Protein AF-A0A929XG93-F1 (afdb_monomer)

Secondary structure (DSSP, 8-state):
--S-HHHHHHHHHH-SS-EE----SSGGG-SS-HHHHHHHTTT-SEEEESS----EEETTEEEPPEE--GGGTHHHHHHHHHHTT-S---HHHHHHHHHHTTTSS-TTSTT--SS--GGGHHHHHHHHHHHHHHHHHHTT----S---HHHHHHHHS------

Sequence (163 aa):
NTFTKEIVEAMCENTERPMIFPLSNPTKLAEASAKDLIEWSDGKAFVATGIPSDTISYKGVDYVIGQANNALIYPGIGLGMLASEASLLTDEMIGAAAHSLSGTVNPGQPGAPVLPPFKYVADVSIKVAEAVAKKAQEQGLARAKETDMAKAVRDLKWYPEYK

Nearest PDB structures (foldseek):
  5ou5-assembly1_A  TM=9.158E-01  e=1.970E-12  Zea mays
  6c7n-assembly1_A  TM=9.239E-01  e=2.581E-12  Sorghum bicolor
  6ags-assembly1_A  TM=9.041E-01  e=1.618E-11  Escherichia coli
  1o0s-assembly1_A  TM=9.307E-01  e=8.628E-11  Ascaris suum
  6urf-assembly2_D  TM=9.151E-01  e=1.939E-10  Mycobacterium tuberculosis

pLDDT: mean 94.67, std 4.58, range [78.38, 98.81]

Foldseek 3Di:
DQCDLVNLLVQCVVDVEAEDEQQDDDPVNGNDAPQSSCVSNVLRYQYEYCDDDDWHDDPNETADHHHPDCLLAVLLLVLLCVLLVFPDQDPVLSVLLVCLQPPVWDPVDRRIHPGDHCVCSVVSSLSSSLSSNVVSVVVVRGDDPDPNSSVSSVVSDDDPDDD

Mean predicted aligned error: 3.56 Å

Radius of gyration: 18.79 Å; Cα contacts (8 Å, |Δi|>4): 290; chains: 1; bounding box: 42×42×50 Å

Structure (mmCIF, N/CA/C/O backbone):
data_AF-A0A929XG93-F1
#
_entry.id   AF-A0A929XG93-F1
#
loop_
_atom_site.group_PDB
_atom_site.id
_atom_site.type_symbol
_atom_site.label_atom_id
_atom_site.label_alt_id
_atom_site.label_comp_id
_atom_site.label_asym_id
_atom_site.label_entity_id
_atom_site.label_seq_id
_atom_site.pdbx_PDB_ins_code
_atom_site.Cartn_x
_atom_site.Cartn_y
_atom_site.Cartn_z
_atom_site.occupancy
_atom_site.B_iso_or_equiv
_atom_site.auth_seq_id
_atom_site.auth_comp_id
_atom_site.auth_asym_id
_atom_site.auth_atom_id
_atom_site.pdbx_PDB_model_num
ATOM 1 N N . ASN A 1 1 ? -0.321 0.590 23.121 1.00 78.62 1 ASN A N 1
ATOM 2 C CA . ASN A 1 1 ? -1.482 1.117 23.883 1.00 78.62 1 ASN A CA 1
ATOM 3 C C . ASN A 1 1 ? -1.382 2.625 24.090 1.00 78.62 1 ASN A C 1
ATOM 5 O O . ASN A 1 1 ? -1.434 3.101 25.216 1.00 78.62 1 ASN A O 1
ATOM 9 N N . THR A 1 2 ? -1.212 3.375 23.007 1.00 95.69 2 THR A N 1
ATOM 10 C CA . THR A 1 2 ? -1.173 4.849 22.989 1.00 95.69 2 THR A CA 1
ATOM 11 C C . THR A 1 2 ? -2.390 5.428 22.272 1.00 95.69 2 THR A C 1
ATOM 13 O O . THR A 1 2 ? -2.778 6.551 22.571 1.00 95.69 2 THR A O 1
ATOM 16 N N . PHE A 1 3 ? -3.035 4.662 21.383 1.00 98.12 3 PHE A N 1
ATOM 17 C CA . PHE A 1 3 ? -4.397 4.947 20.943 1.00 98.12 3 PHE A CA 1
ATOM 18 C C . PHE A 1 3 ? -5.336 4.372 21.996 1.00 98.12 3 PHE A C 1
ATOM 20 O O . PHE A 1 3 ? -5.480 3.156 22.115 1.00 98.12 3 PHE A O 1
ATOM 27 N N . THR A 1 4 ? -5.901 5.248 22.820 1.00 98.31 4 THR A N 1
ATOM 28 C CA . THR A 1 4 ? -6.891 4.869 23.827 1.00 98.31 4 THR A CA 1
ATOM 29 C C . THR A 1 4 ? -8.295 4.955 23.242 1.00 98.31 4 THR A C 1
ATOM 31 O O . THR A 1 4 ? -8.507 5.555 22.184 1.00 98.31 4 THR A O 1
ATOM 34 N N . LYS A 1 5 ? -9.267 4.376 23.948 1.00 98.38 5 LYS A N 1
ATOM 35 C CA . LYS A 1 5 ? -10.675 4.441 23.561 1.00 98.38 5 LYS A CA 1
ATOM 36 C C . LYS A 1 5 ? -11.152 5.886 23.405 1.00 98.38 5 LYS A C 1
ATOM 38 O O . LYS A 1 5 ? -11.757 6.211 22.392 1.00 98.38 5 LYS A O 1
ATOM 43 N N . GLU A 1 6 ? -10.792 6.754 24.345 1.00 98.38 6 GLU A N 1
ATOM 44 C CA . GLU A 1 6 ? -11.182 8.167 24.351 1.00 98.38 6 GLU A CA 1
ATOM 45 C C . GLU A 1 6 ? -10.655 8.904 23.111 1.00 98.38 6 GLU A C 1
ATOM 47 O O . GLU A 1 6 ? -11.364 9.712 22.518 1.00 98.38 6 GLU A O 1
ATOM 52 N N . ILE A 1 7 ? -9.427 8.594 22.675 1.00 98.25 7 ILE A N 1
ATOM 53 C CA . ILE A 1 7 ? -8.844 9.167 21.452 1.00 98.25 7 ILE A CA 1
ATOM 54 C C . ILE A 1 7 ? -9.617 8.694 20.216 1.00 98.25 7 ILE A C 1
ATOM 56 O O . ILE A 1 7 ? -9.905 9.493 19.325 1.00 98.25 7 ILE A O 1
ATOM 60 N N . VAL A 1 8 ? -9.955 7.405 20.142 1.00 98.44 8 VAL A N 1
ATOM 61 C CA . VAL A 1 8 ? -10.676 6.834 18.993 1.00 98.44 8 VAL A CA 1
ATOM 62 C C . VAL A 1 8 ? -12.110 7.353 18.917 1.00 98.44 8 VAL A C 1
ATOM 64 O O . VAL A 1 8 ? -12.566 7.706 17.829 1.00 98.44 8 VAL A O 1
ATOM 67 N N . GLU A 1 9 ? -12.801 7.459 20.049 1.00 98.19 9 GLU A N 1
ATOM 68 C CA . GLU A 1 9 ? -14.140 8.049 20.126 1.00 98.19 9 GLU A CA 1
ATOM 69 C C . GLU A 1 9 ? -14.111 9.525 19.700 1.00 98.19 9 GLU A C 1
ATOM 71 O O . GLU A 1 9 ? -14.882 9.910 18.823 1.00 98.19 9 GLU A O 1
ATOM 76 N N . ALA A 1 10 ? -13.144 10.317 20.180 1.00 98.25 10 ALA A N 1
ATOM 77 C CA . ALA A 1 10 ? -12.973 11.712 19.759 1.00 98.25 10 ALA A CA 1
ATOM 78 C C . ALA A 1 10 ? -12.687 11.856 18.249 1.00 98.25 10 ALA A C 1
ATOM 80 O O . ALA A 1 10 ? -13.201 12.766 17.592 1.00 98.25 10 ALA A O 1
ATOM 81 N N . MET A 1 11 ? -11.905 10.946 17.656 1.00 98.12 11 MET A N 1
ATOM 82 C CA . MET A 1 11 ? -11.704 10.899 16.199 1.00 98.12 11 MET A CA 1
ATOM 83 C C . MET A 1 11 ? -13.022 10.632 15.454 1.00 98.12 11 MET A C 1
ATOM 85 O O . MET A 1 11 ? -13.264 11.228 14.405 1.00 98.12 11 MET A O 1
ATOM 89 N N . CYS A 1 12 ? -13.890 9.778 16.003 1.00 97.81 12 CYS A N 1
ATOM 90 C CA . CYS A 1 12 ? -15.202 9.464 15.429 1.00 97.81 12 CYS A CA 1
ATOM 91 C C . CYS A 1 12 ? -16.241 10.582 15.624 1.00 97.81 12 CYS A C 1
ATOM 93 O O . CYS A 1 12 ? -17.184 10.672 14.840 1.00 97.81 12 CYS A O 1
ATOM 95 N N . GLU A 1 13 ? -16.091 11.435 16.639 1.00 97.44 13 GLU A N 1
ATOM 96 C CA . GLU A 1 13 ? -16.922 12.635 16.820 1.00 97.44 13 GLU A CA 1
ATOM 97 C C . GLU A 1 13 ? -16.633 13.696 15.751 1.00 97.44 13 GLU A C 1
ATOM 99 O O . GLU A 1 13 ? -17.538 14.397 15.304 1.00 97.44 13 GLU A O 1
ATOM 104 N N . ASN A 1 14 ? -15.374 13.799 15.315 1.00 96.94 14 ASN A N 1
ATOM 105 C CA . ASN A 1 14 ? -14.922 14.820 14.367 1.00 96.94 14 ASN A CA 1
ATOM 106 C C . ASN A 1 14 ? -14.904 14.340 12.910 1.00 96.94 14 ASN A C 1
ATOM 108 O O . ASN A 1 14 ? -14.741 15.140 11.989 1.00 96.94 14 ASN A O 1
ATOM 112 N N . THR A 1 15 ? -14.999 13.035 12.665 1.00 96.81 15 THR A N 1
ATOM 113 C CA . THR A 1 15 ? -14.922 12.452 11.323 1.00 96.81 15 THR A CA 1
ATOM 114 C C . THR A 1 15 ? -15.810 11.220 11.244 1.00 96.81 15 THR A C 1
ATOM 116 O O . THR A 1 15 ? -15.660 10.293 12.029 1.00 96.81 15 THR A O 1
ATOM 119 N N . GLU A 1 16 ? -16.708 11.179 10.256 1.00 93.62 16 GLU A N 1
ATOM 120 C CA . GLU A 1 16 ? -17.684 10.090 10.103 1.00 93.62 16 GLU A CA 1
ATOM 121 C C . GLU A 1 16 ? -17.023 8.711 9.943 1.00 93.62 16 GLU A C 1
ATOM 123 O O . GLU A 1 16 ? -17.514 7.721 10.482 1.00 93.62 16 GLU A O 1
ATOM 128 N N . ARG A 1 17 ? -15.895 8.648 9.222 1.00 93.38 17 ARG A N 1
ATOM 129 C CA . ARG A 1 17 ? -15.100 7.430 8.990 1.00 93.38 17 ARG A CA 1
ATOM 130 C C . ARG A 1 17 ? -13.596 7.724 9.101 1.00 93.38 17 ARG A C 1
ATOM 132 O O . ARG A 1 17 ? -12.949 7.954 8.076 1.00 93.38 17 ARG A O 1
ATOM 139 N N . PRO A 1 18 ? -13.021 7.775 10.315 1.00 96.25 18 PRO A N 1
ATOM 140 C CA . PRO A 1 18 ? -11.621 8.152 10.499 1.00 96.25 18 PRO A CA 1
ATOM 141 C C . PRO A 1 18 ? -10.668 7.048 10.021 1.00 96.25 18 PRO A C 1
ATOM 143 O O . PRO A 1 18 ? -10.966 5.862 10.143 1.00 96.25 18 PRO A O 1
ATOM 146 N N . MET A 1 19 ? -9.495 7.428 9.509 1.00 95.75 19 MET A N 1
ATOM 147 C CA . MET A 1 19 ? -8.393 6.493 9.241 1.00 95.75 19 MET A CA 1
ATOM 148 C C . MET A 1 19 ? -7.520 6.362 10.489 1.00 95.75 19 MET A C 1
ATOM 150 O O . MET A 1 19 ? -6.980 7.359 10.965 1.00 95.75 19 MET A O 1
ATOM 154 N N . ILE A 1 20 ? -7.383 5.145 11.023 1.00 97.19 20 ILE A N 1
ATOM 155 C CA . ILE A 1 20 ? -6.642 4.888 12.266 1.00 97.19 20 ILE A CA 1
ATOM 156 C C . ILE A 1 20 ? -5.732 3.680 12.069 1.00 97.19 20 ILE A C 1
ATOM 158 O O . ILE A 1 20 ? -6.191 2.536 12.081 1.00 97.19 20 ILE A O 1
ATOM 162 N N . PHE A 1 21 ? -4.437 3.933 11.858 1.00 97.25 21 PHE A N 1
ATOM 163 C CA . PHE A 1 21 ? -3.461 2.895 11.525 1.00 97.25 21 PHE A CA 1
ATOM 164 C C . PHE A 1 21 ? -2.423 2.726 12.642 1.00 97.25 21 PHE A C 1
ATOM 166 O O . PHE A 1 21 ? -1.506 3.543 12.742 1.00 97.25 21 PHE A O 1
ATOM 173 N N . PRO A 1 22 ? -2.528 1.683 13.484 1.00 96.56 22 PRO A N 1
ATOM 174 C CA . PRO A 1 22 ? -1.474 1.347 14.429 1.00 96.56 22 PRO A CA 1
ATOM 175 C C . PRO A 1 22 ? -0.341 0.622 13.682 1.00 96.56 22 PRO A C 1
ATOM 177 O O . PRO A 1 22 ? -0.462 -0.546 13.292 1.00 96.56 22 PRO A O 1
ATOM 180 N N . LEU A 1 23 ? 0.750 1.341 13.414 1.00 96.69 23 LEU A N 1
ATOM 181 C CA . LEU A 1 23 ? 1.856 0.887 12.560 1.00 96.69 23 LEU A CA 1
ATOM 182 C C . LEU A 1 23 ? 3.089 0.432 13.347 1.00 96.69 23 LEU A C 1
ATOM 184 O O . LEU A 1 23 ? 4.003 -0.148 12.754 1.00 96.69 23 LEU A O 1
ATOM 188 N N . SER A 1 24 ? 3.135 0.672 14.659 1.00 95.44 24 SER A N 1
ATOM 189 C CA . SER A 1 24 ? 4.285 0.299 15.478 1.00 95.44 24 SER A CA 1
ATOM 190 C C . SER A 1 24 ? 4.504 -1.217 15.515 1.00 95.44 24 SER A C 1
ATOM 192 O O . SER A 1 24 ? 3.583 -2.009 15.717 1.00 95.44 24 SER A O 1
ATOM 194 N N . ASN A 1 25 ? 5.766 -1.620 15.341 1.00 89.88 25 ASN A N 1
ATOM 195 C CA . ASN A 1 25 ? 6.220 -3.011 15.343 1.00 89.88 25 ASN A CA 1
ATOM 196 C C . ASN A 1 25 ? 7.271 -3.228 16.444 1.00 89.88 25 ASN A C 1
ATOM 198 O O . ASN A 1 25 ? 8.109 -2.347 16.638 1.00 89.88 25 ASN A O 1
ATOM 202 N N . PRO A 1 26 ? 7.322 -4.398 17.117 1.00 90.56 26 PRO A N 1
ATOM 203 C CA . PRO A 1 26 ? 6.446 -5.572 16.968 1.00 90.56 26 PRO A CA 1
ATOM 204 C C . PRO A 1 26 ? 5.120 -5.413 17.739 1.00 90.56 26 PRO A C 1
ATOM 206 O O . PRO A 1 26 ? 4.895 -4.376 18.349 1.00 90.56 26 PRO A O 1
ATOM 209 N N . THR A 1 27 ? 4.270 -6.450 17.784 1.00 87.94 27 THR A N 1
ATOM 210 C CA . THR A 1 27 ? 2.903 -6.419 18.357 1.00 87.94 27 THR A CA 1
ATOM 211 C C . THR A 1 27 ? 2.760 -5.689 19.692 1.00 87.94 27 THR A C 1
ATOM 213 O O . THR A 1 27 ? 1.825 -4.920 19.872 1.00 87.94 27 THR A O 1
ATOM 216 N N . LYS A 1 28 ? 3.707 -5.871 20.620 1.00 90.25 28 LYS A N 1
ATOM 217 C CA . LYS A 1 28 ? 3.689 -5.216 21.942 1.00 90.25 28 LYS A CA 1
ATOM 218 C C . LYS A 1 28 ? 3.802 -3.683 21.900 1.00 90.25 28 LYS A C 1
ATOM 220 O O . LYS A 1 28 ? 3.550 -3.039 22.912 1.00 90.25 28 LYS A O 1
ATOM 225 N N . LEU A 1 29 ? 4.242 -3.117 20.775 1.00 93.62 29 LEU A N 1
ATOM 226 C CA . LEU A 1 29 ? 4.393 -1.677 20.565 1.00 93.62 29 LEU A CA 1
ATOM 227 C C . LEU A 1 29 ? 3.230 -1.069 19.779 1.00 93.62 29 LEU A C 1
ATOM 229 O O . LEU A 1 29 ? 3.164 0.152 19.699 1.00 93.62 29 LEU A O 1
ATOM 233 N N . ALA A 1 30 ? 2.318 -1.886 19.239 1.00 94.56 30 ALA A N 1
ATOM 234 C CA . ALA A 1 30 ? 1.165 -1.392 18.499 1.00 94.56 30 ALA A CA 1
ATOM 235 C C . ALA A 1 30 ? 0.352 -0.394 19.342 1.00 94.56 30 ALA A C 1
ATOM 237 O O . ALA A 1 30 ? 0.143 -0.565 20.552 1.00 94.56 30 ALA A O 1
ATOM 238 N N . GLU A 1 31 ? -0.099 0.677 18.701 1.00 97.81 31 GLU A N 1
ATOM 239 C CA . GLU A 1 31 ? -0.795 1.775 19.359 1.00 97.81 31 GLU A CA 1
ATOM 240 C C . GLU A 1 31 ? -2.132 1.302 19.950 1.00 97.81 31 GLU A C 1
ATOM 242 O O . GLU A 1 31 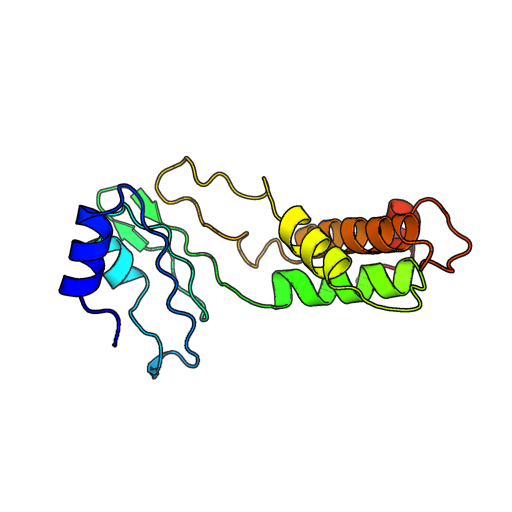? -2.429 1.668 21.088 1.00 97.81 31 GLU A O 1
ATOM 247 N N . ALA A 1 32 ? -2.850 0.427 19.238 1.00 97.12 32 ALA A N 1
ATOM 248 C CA . ALA A 1 32 ? -4.028 -0.334 19.668 1.00 97.12 32 ALA A CA 1
ATOM 249 C C . ALA A 1 32 ? -4.170 -1.617 18.825 1.00 97.12 32 ALA A C 1
ATOM 251 O O . ALA A 1 32 ? -3.543 -1.739 17.768 1.00 97.12 32 ALA A O 1
ATOM 252 N N . SER A 1 33 ? -4.994 -2.573 19.266 1.00 96.81 33 SER A N 1
ATOM 253 C CA . SER A 1 33 ? -5.345 -3.731 18.435 1.00 96.81 33 SER A CA 1
ATOM 254 C C . SER A 1 33 ? -6.398 -3.356 17.385 1.00 96.81 33 SER A C 1
ATOM 256 O O . SER A 1 33 ? -7.203 -2.454 17.602 1.00 96.81 33 SER A O 1
ATOM 258 N N . ALA A 1 34 ? -6.446 -4.062 16.249 1.00 96.69 34 ALA A N 1
ATOM 259 C CA . ALA A 1 34 ? -7.498 -3.826 15.256 1.00 96.69 34 ALA A CA 1
ATOM 260 C C . ALA A 1 34 ? -8.901 -4.066 15.837 1.00 96.69 34 ALA A C 1
ATOM 262 O O . ALA A 1 34 ? -9.824 -3.318 15.532 1.00 96.69 34 ALA A O 1
ATOM 263 N N . LYS A 1 35 ? -9.044 -5.071 16.713 1.00 97.62 35 LYS A N 1
ATOM 264 C CA . LYS A 1 35 ? -10.298 -5.371 17.408 1.00 97.62 35 LYS A CA 1
ATOM 265 C C . LYS A 1 35 ? -10.790 -4.171 18.218 1.00 97.62 35 LYS A C 1
ATOM 267 O O . LYS A 1 35 ? -11.931 -3.759 18.044 1.00 97.62 35 LYS A O 1
ATOM 272 N N . ASP A 1 36 ? -9.912 -3.589 19.032 1.00 97.88 36 ASP A N 1
ATOM 273 C CA . ASP A 1 36 ? -10.228 -2.404 19.830 1.00 97.88 36 ASP A CA 1
ATOM 274 C C . ASP A 1 36 ? -10.671 -1.237 18.944 1.00 97.88 36 ASP A C 1
ATOM 276 O O . ASP A 1 36 ? -11.689 -0.606 19.203 1.00 97.88 36 ASP A O 1
ATOM 280 N N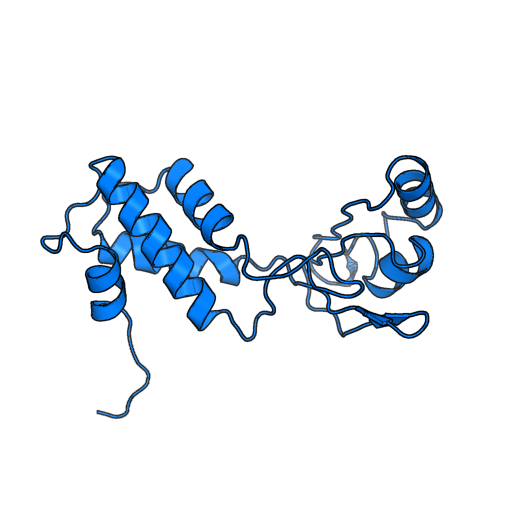 . LEU A 1 37 ? -9.949 -0.980 17.848 1.00 98.00 37 LEU A N 1
ATOM 281 C CA . LEU A 1 37 ? -10.285 0.105 16.925 1.00 98.00 37 LEU A CA 1
ATOM 282 C C . LEU A 1 37 ? -11.649 -0.093 16.255 1.00 98.00 37 LEU A C 1
ATOM 284 O O . LEU A 1 37 ? -12.395 0.874 16.108 1.00 98.00 37 LEU A O 1
ATOM 288 N N . ILE A 1 38 ? -11.997 -1.323 15.868 1.00 98.06 38 ILE A N 1
ATOM 289 C CA . ILE A 1 38 ? -13.323 -1.634 15.320 1.00 98.06 38 ILE A CA 1
ATOM 290 C C . ILE A 1 38 ? -14.408 -1.440 16.386 1.00 98.06 38 ILE A C 1
ATOM 292 O O . ILE A 1 38 ? -15.410 -0.786 16.110 1.00 98.06 38 ILE A O 1
ATOM 296 N N . GLU A 1 39 ? -14.207 -1.939 17.606 1.00 98.25 39 GLU A N 1
ATOM 297 C CA . GLU A 1 39 ? -15.199 -1.832 18.683 1.00 98.25 39 GLU A CA 1
ATOM 298 C C . GLU A 1 39 ? -15.405 -0.386 19.159 1.00 98.25 39 GLU A C 1
ATOM 300 O O . GLU A 1 39 ? -16.546 0.053 19.306 1.00 98.25 39 GLU A O 1
ATOM 305 N N . TRP A 1 40 ? -14.326 0.369 19.379 1.00 98.50 40 TRP A N 1
ATOM 306 C CA . TRP A 1 40 ? -14.376 1.749 19.880 1.00 98.50 40 TRP A CA 1
ATOM 307 C C . TRP A 1 40 ? -14.871 2.744 18.832 1.00 98.50 40 TRP A C 1
ATOM 309 O O . TRP A 1 40 ? -15.458 3.760 19.187 1.00 98.50 40 TRP A O 1
ATOM 319 N N . SER A 1 41 ? -14.667 2.455 17.544 1.00 97.88 41 SER A N 1
ATOM 320 C CA . SER A 1 41 ? -15.188 3.292 16.455 1.00 97.88 41 SER A CA 1
ATOM 321 C C . SER A 1 41 ? -16.609 2.935 16.027 1.00 97.88 41 SER A C 1
ATOM 323 O O . SER A 1 41 ? -17.113 3.513 15.065 1.00 97.88 41 SER A O 1
ATOM 325 N N . ASP A 1 42 ? -17.253 1.971 16.688 1.00 97.19 42 ASP A N 1
ATOM 326 C CA . ASP A 1 42 ? -18.529 1.400 16.251 1.00 97.19 42 ASP A CA 1
ATOM 327 C C . ASP A 1 42 ? -18.496 0.931 14.780 1.00 97.19 42 ASP A C 1
ATOM 329 O O . ASP A 1 42 ? -19.415 1.160 13.993 1.00 97.19 42 ASP A O 1
ATOM 333 N N . GLY A 1 43 ? -17.373 0.333 14.373 1.00 96.25 43 GLY A N 1
ATOM 334 C CA . GLY A 1 43 ? -17.158 -0.161 13.017 1.00 96.25 43 GLY A CA 1
ATOM 335 C C . GLY A 1 43 ? -16.991 0.918 11.940 1.00 96.25 43 GLY A C 1
ATOM 336 O O . GLY A 1 43 ? -17.001 0.580 10.753 1.00 96.25 43 GLY A O 1
ATOM 337 N N . LYS A 1 44 ? -16.850 2.197 12.313 1.00 95.38 44 LYS A N 1
ATOM 338 C CA . LYS A 1 44 ? -16.722 3.324 11.370 1.00 95.38 44 LYS A CA 1
ATOM 339 C C . LYS A 1 44 ? -15.313 3.491 10.811 1.00 95.38 44 LYS A C 1
ATOM 341 O O . LYS A 1 44 ? -15.162 3.930 9.666 1.00 95.38 44 LYS A O 1
ATOM 346 N N . ALA A 1 45 ? -14.294 3.193 11.617 1.00 96.00 45 ALA A N 1
ATOM 347 C CA . ALA A 1 45 ? -12.913 3.498 11.273 1.00 96.00 45 ALA A CA 1
ATOM 348 C C . ALA A 1 45 ? -12.398 2.642 10.108 1.00 96.00 45 ALA A C 1
ATOM 350 O O . ALA A 1 45 ? -12.639 1.438 10.017 1.00 96.00 45 ALA A O 1
ATOM 351 N N . PHE A 1 46 ? -11.610 3.271 9.241 1.00 95.31 46 PHE A N 1
ATOM 352 C CA . PHE A 1 46 ? -10.725 2.579 8.318 1.00 95.31 46 PHE A CA 1
ATOM 353 C C . PHE A 1 46 ? -9.477 2.136 9.077 1.00 95.31 46 PHE A C 1
ATOM 355 O O . PHE A 1 46 ? -8.678 2.971 9.510 1.00 95.31 46 PHE A O 1
ATOM 362 N N . VAL A 1 47 ? -9.306 0.823 9.222 1.00 95.88 47 VAL A N 1
ATOM 363 C CA . VAL A 1 47 ? -8.215 0.233 10.002 1.00 95.88 47 VAL A CA 1
ATOM 364 C C . VAL A 1 47 ? -7.268 -0.550 9.094 1.00 95.88 47 VAL A C 1
ATOM 366 O O . VAL A 1 47 ? -7.683 -1.411 8.316 1.00 95.88 47 VAL A O 1
ATOM 369 N N . ALA A 1 48 ? -5.977 -0.260 9.228 1.00 94.81 48 ALA A N 1
ATOM 370 C CA . ALA A 1 48 ? -4.877 -1.053 8.698 1.00 94.81 48 ALA A CA 1
ATOM 371 C C . ALA A 1 48 ? -3.767 -1.111 9.746 1.00 94.81 48 ALA A C 1
ATOM 373 O O . ALA A 1 48 ? -3.541 -0.139 10.462 1.00 94.81 48 ALA A O 1
ATOM 374 N N . THR A 1 49 ? -3.072 -2.235 9.851 1.00 95.00 49 THR A N 1
ATOM 375 C CA . THR A 1 49 ? -2.109 -2.484 10.932 1.00 95.00 49 THR A CA 1
ATOM 376 C C . THR A 1 49 ? -0.705 -2.720 10.387 1.00 95.00 49 THR A C 1
ATOM 378 O O . THR A 1 49 ? -0.534 -3.238 9.284 1.00 95.00 49 THR A O 1
ATOM 381 N N . GLY A 1 50 ? 0.332 -2.368 11.151 1.00 93.06 50 GLY A N 1
ATOM 382 C CA . GLY A 1 50 ? 1.722 -2.694 10.787 1.00 93.06 50 GLY A CA 1
ATOM 383 C C . GLY A 1 50 ? 2.015 -4.202 10.847 1.00 93.06 50 GLY A C 1
ATOM 384 O O . GLY A 1 50 ? 2.781 -4.742 10.047 1.00 93.06 50 GLY A O 1
ATOM 385 N N . ILE A 1 51 ? 1.337 -4.897 11.757 1.00 91.19 51 ILE A N 1
ATOM 386 C CA . ILE A 1 51 ? 1.404 -6.348 11.979 1.00 91.19 51 ILE A CA 1
ATOM 387 C C . ILE A 1 51 ? 0.191 -7.067 11.366 1.00 91.19 51 ILE A C 1
ATOM 389 O O . ILE A 1 51 ? -0.840 -6.425 11.168 1.00 91.19 51 ILE A O 1
ATOM 393 N N . PRO A 1 52 ? 0.255 -8.384 11.100 1.00 90.88 52 PRO A N 1
ATOM 394 C CA . PRO A 1 52 ? -0.926 -9.159 10.726 1.00 90.88 52 PRO A CA 1
ATOM 395 C C . PRO A 1 52 ? -2.018 -9.108 11.806 1.00 90.88 52 PRO A C 1
ATOM 397 O O . PRO A 1 52 ? -1.714 -9.103 13.000 1.00 90.88 52 PRO A O 1
ATOM 400 N N . SER A 1 53 ? -3.278 -9.109 11.376 1.00 92.69 53 SER A N 1
ATOM 401 C CA . SER A 1 53 ? -4.460 -9.216 12.232 1.00 92.69 53 SER A CA 1
ATOM 402 C C . SER A 1 53 ? -5.433 -10.214 11.621 1.00 92.69 53 SER A C 1
ATOM 404 O O . SER A 1 53 ? -5.567 -10.285 10.397 1.00 92.69 53 SER A O 1
ATOM 406 N N . ASP A 1 54 ? -6.142 -10.940 12.478 1.00 93.81 54 ASP A N 1
ATOM 407 C CA . ASP A 1 54 ? -7.273 -11.759 12.062 1.00 93.81 54 ASP A CA 1
ATOM 408 C C . ASP A 1 54 ? -8.451 -10.883 11.607 1.00 93.81 54 ASP A C 1
ATOM 410 O O . ASP A 1 54 ? -8.490 -9.669 11.846 1.00 93.81 54 ASP A O 1
ATOM 414 N N . THR A 1 55 ? -9.418 -11.518 10.939 1.00 95.88 55 THR A N 1
ATOM 415 C CA . THR A 1 55 ? -10.714 -10.899 10.626 1.00 95.88 55 THR A CA 1
ATOM 416 C C . THR A 1 55 ? -11.494 -10.663 11.917 1.00 95.88 55 THR A C 1
ATOM 418 O O . THR A 1 55 ? -11.541 -11.538 12.781 1.00 95.88 55 THR A O 1
ATOM 421 N N . ILE A 1 56 ? -12.111 -9.489 12.046 1.00 97.50 56 ILE A N 1
ATOM 422 C CA . ILE A 1 56 ? -12.870 -9.096 13.237 1.00 97.50 56 ILE A CA 1
ATOM 423 C C . ILE A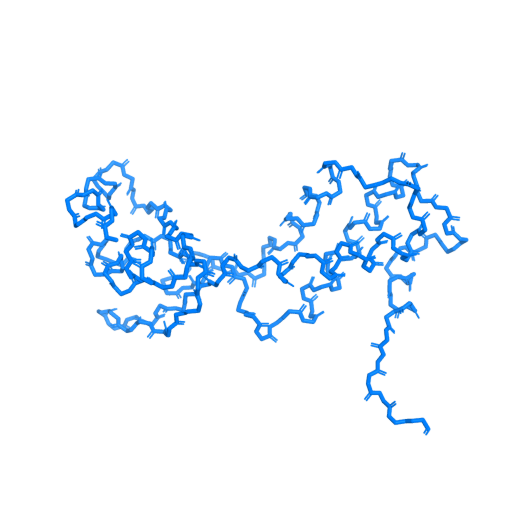 1 56 ? -14.360 -9.108 12.908 1.00 97.50 56 ILE A C 1
ATOM 425 O O . ILE A 1 56 ? -14.814 -8.295 12.112 1.00 97.50 56 ILE A O 1
ATOM 429 N N . SER A 1 57 ? -15.136 -9.991 13.530 1.00 98.19 57 SER A N 1
ATOM 430 C CA . SER A 1 57 ? -16.598 -9.969 13.410 1.00 98.19 57 SER A CA 1
ATOM 431 C C . SER A 1 57 ? -17.193 -8.986 14.419 1.00 98.19 57 SER A C 1
ATOM 433 O O . SER A 1 57 ? -17.011 -9.144 15.628 1.00 98.19 57 SER A O 1
ATOM 435 N N . TYR A 1 58 ? -17.924 -7.978 13.946 1.00 98.19 58 TYR A N 1
ATOM 436 C CA . TYR A 1 58 ? -18.558 -6.963 14.788 1.00 98.19 58 TYR A CA 1
ATOM 437 C C . TYR A 1 58 ? -19.929 -6.565 14.229 1.00 98.19 58 TYR A C 1
ATOM 439 O O . TYR A 1 58 ? -20.061 -6.248 13.051 1.00 98.19 58 TYR A O 1
ATOM 447 N N . LYS A 1 59 ? -20.975 -6.621 15.070 1.00 97.19 59 LYS A N 1
ATOM 448 C CA . LYS A 1 59 ? -22.372 -6.272 14.721 1.00 97.19 59 LYS A CA 1
ATOM 449 C C . LYS A 1 59 ? -22.884 -6.888 13.401 1.00 97.19 59 LYS A C 1
ATOM 451 O O . LYS A 1 59 ? -23.634 -6.261 12.660 1.00 97.19 59 LYS A O 1
ATOM 456 N N . GLY A 1 60 ? -22.504 -8.138 13.129 1.00 96.94 60 GLY A N 1
ATOM 457 C CA . GLY A 1 60 ? -22.933 -8.873 11.932 1.00 96.94 60 GLY A CA 1
ATOM 458 C C . GLY A 1 60 ? -22.143 -8.552 10.658 1.00 96.94 60 GLY A C 1
ATOM 459 O O . GLY A 1 60 ? -22.542 -8.994 9.585 1.00 96.94 60 GLY A O 1
ATOM 460 N N . VAL A 1 61 ? -21.039 -7.809 10.766 1.00 97.50 61 VAL A N 1
ATOM 461 C CA . VAL A 1 61 ? -20.110 -7.509 9.669 1.00 97.50 61 VAL A CA 1
ATOM 462 C C . VAL A 1 61 ? -18.742 -8.107 9.989 1.00 97.50 61 VAL A C 1
ATOM 464 O O . VAL A 1 61 ? -18.245 -7.965 11.106 1.00 97.50 61 VAL A O 1
ATOM 467 N N . ASP A 1 62 ? -18.123 -8.745 8.998 1.00 97.25 62 ASP A N 1
ATOM 468 C CA . ASP A 1 62 ? -16.751 -9.244 9.089 1.00 97.25 62 ASP A CA 1
ATOM 469 C C . ASP A 1 62 ? -15.774 -8.207 8.527 1.00 97.25 62 ASP A C 1
ATOM 471 O O . ASP A 1 62 ? -15.796 -7.880 7.340 1.00 97.25 62 ASP A O 1
ATOM 475 N N . TYR A 1 63 ? -14.905 -7.686 9.390 1.00 96.50 63 TYR A N 1
ATOM 476 C CA . TYR A 1 63 ? -13.898 -6.686 9.059 1.00 96.50 63 TYR A CA 1
ATOM 477 C C . TYR A 1 63 ? -12.572 -7.359 8.726 1.00 96.50 63 TYR A C 1
ATOM 479 O O . TYR A 1 63 ? -11.868 -7.863 9.605 1.00 96.50 63 TYR A O 1
ATOM 487 N N . VAL A 1 64 ? -12.213 -7.344 7.444 1.00 94.69 64 VAL A N 1
ATOM 488 C CA . VAL A 1 64 ? -10.907 -7.808 6.975 1.00 94.69 64 VAL A CA 1
ATOM 489 C C . VAL A 1 64 ? -9.898 -6.681 7.164 1.00 94.69 64 VAL A C 1
ATOM 491 O O . VAL A 1 64 ? -10.059 -5.592 6.617 1.00 94.69 64 VAL A O 1
ATOM 494 N N . ILE A 1 65 ? -8.836 -6.942 7.923 1.00 94.06 65 ILE A N 1
ATOM 495 C CA . ILE A 1 65 ? -7.834 -5.929 8.262 1.00 94.06 6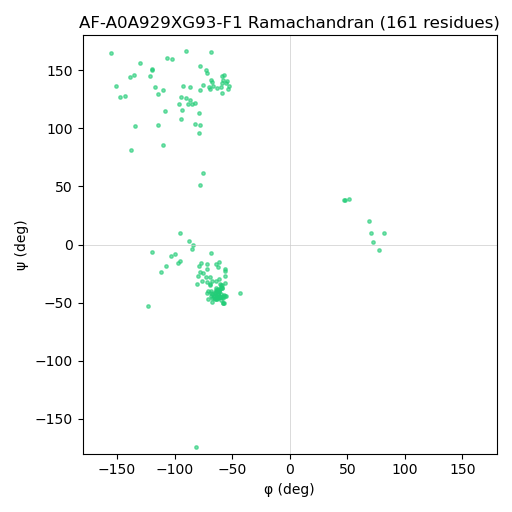5 ILE A CA 1
ATOM 496 C C . ILE A 1 65 ? -6.651 -6.025 7.300 1.00 94.06 65 ILE A C 1
ATOM 498 O O . ILE A 1 65 ? -5.997 -7.062 7.183 1.00 94.06 65 ILE A O 1
ATOM 502 N N . GLY A 1 66 ? -6.376 -4.931 6.590 1.00 91.31 66 GLY A N 1
ATOM 503 C CA . GLY A 1 66 ? -5.208 -4.833 5.719 1.00 91.31 66 GLY A CA 1
ATOM 504 C C . GLY A 1 66 ? -3.927 -4.644 6.532 1.00 91.31 66 GLY A C 1
ATOM 505 O O . GLY A 1 66 ? -3.896 -3.831 7.455 1.00 91.31 66 GLY A O 1
ATOM 506 N N . GLN A 1 67 ? -2.854 -5.345 6.164 1.00 92.12 67 GLN A N 1
ATOM 507 C CA . GLN A 1 67 ? -1.529 -5.081 6.723 1.00 92.12 67 GLN A CA 1
ATOM 508 C C . GLN A 1 67 ? -0.806 -4.038 5.863 1.00 92.12 67 GLN A C 1
ATOM 510 O O . GLN A 1 67 ? -0.627 -4.241 4.661 1.00 92.12 67 GLN A O 1
ATOM 515 N N . ALA A 1 68 ? -0.324 -2.962 6.481 1.00 92.19 68 ALA A N 1
ATOM 516 C CA . ALA A 1 68 ? 0.544 -1.962 5.862 1.00 92.19 68 ALA A CA 1
ATOM 517 C C . ALA A 1 68 ? 1.979 -2.496 5.714 1.00 92.19 68 ALA A C 1
ATOM 519 O O . ALA A 1 68 ? 2.927 -2.001 6.317 1.00 92.19 68 ALA A O 1
ATOM 520 N N . ASN A 1 69 ? 2.123 -3.569 4.937 1.00 90.75 69 ASN A N 1
ATOM 521 C CA . ASN A 1 69 ? 3.389 -4.252 4.722 1.00 90.75 69 ASN A CA 1
ATOM 522 C C . ASN A 1 69 ? 4.078 -3.726 3.458 1.00 90.75 69 ASN A C 1
ATOM 524 O O . ASN A 1 69 ? 3.509 -3.780 2.366 1.00 90.75 69 ASN A O 1
ATOM 528 N N . ASN A 1 70 ? 5.339 -3.308 3.583 1.00 91.69 70 ASN A N 1
ATOM 529 C CA . ASN A 1 70 ? 6.154 -2.825 2.462 1.00 91.69 70 ASN A CA 1
ATOM 530 C C . ASN A 1 70 ? 6.276 -3.847 1.318 1.00 91.69 70 ASN A C 1
ATOM 532 O O . ASN A 1 70 ? 6.523 -3.462 0.176 1.00 91.69 70 ASN A O 1
ATOM 536 N N . ALA A 1 71 ? 6.078 -5.139 1.601 1.00 90.69 71 ALA A N 1
ATOM 537 C CA . ALA A 1 71 ? 6.034 -6.207 0.604 1.00 90.69 71 ALA A CA 1
ATOM 538 C C . ALA A 1 71 ? 4.913 -6.064 -0.437 1.00 90.69 71 ALA A C 1
ATOM 540 O O . ALA A 1 71 ? 4.992 -6.692 -1.486 1.00 90.69 71 ALA A O 1
ATOM 541 N N . LEU A 1 72 ? 3.915 -5.209 -0.205 1.00 90.94 72 LEU A N 1
ATOM 542 C CA . LEU A 1 72 ? 2.938 -4.838 -1.234 1.00 90.94 72 LEU A CA 1
ATOM 543 C C . LEU A 1 72 ? 3.531 -3.931 -2.324 1.00 90.94 72 LEU A C 1
ATOM 545 O O . LEU A 1 72 ? 2.931 -3.795 -3.383 1.00 90.94 72 LEU A O 1
ATOM 549 N N . ILE A 1 73 ? 4.683 -3.301 -2.078 1.00 93.81 73 ILE A N 1
ATOM 550 C CA . ILE A 1 73 ? 5.246 -2.266 -2.951 1.00 93.81 73 ILE A CA 1
ATOM 551 C C . ILE A 1 73 ? 6.658 -2.624 -3.428 1.00 93.81 73 ILE A C 1
ATOM 553 O O . ILE A 1 73 ? 6.902 -2.628 -4.634 1.00 93.81 73 ILE A O 1
ATOM 557 N N . TYR A 1 74 ? 7.595 -2.949 -2.525 1.00 94.56 74 TYR A N 1
ATOM 558 C CA . TYR A 1 74 ? 9.010 -3.085 -2.905 1.00 94.56 74 TYR A CA 1
ATOM 559 C C . TYR A 1 74 ? 9.286 -4.138 -3.997 1.00 94.56 74 TYR A C 1
ATOM 561 O O . TYR A 1 74 ? 10.138 -3.856 -4.843 1.00 94.56 74 TYR A O 1
ATOM 569 N N . PRO A 1 75 ? 8.605 -5.310 -4.055 1.00 95.94 75 PRO A N 1
ATOM 570 C CA . PRO A 1 75 ? 8.880 -6.288 -5.108 1.00 95.94 75 PRO A CA 1
ATOM 571 C C . PRO A 1 75 ? 8.509 -5.747 -6.488 1.00 95.94 75 PRO A C 1
ATOM 573 O O . PRO A 1 75 ? 9.266 -5.905 -7.442 1.00 95.94 75 PRO A O 1
ATOM 576 N N . GLY A 1 76 ? 7.365 -5.062 -6.576 1.00 97.50 76 GLY A N 1
ATOM 577 C CA . GLY A 1 76 ? 6.917 -4.423 -7.804 1.00 97.50 76 GLY A CA 1
ATOM 578 C C . GLY A 1 76 ? 7.813 -3.258 -8.207 1.00 97.50 76 GLY A C 1
ATOM 579 O O . GLY A 1 76 ? 8.186 -3.170 -9.371 1.00 97.50 76 GLY A O 1
ATOM 580 N N . ILE A 1 77 ? 8.238 -2.411 -7.259 1.00 98.38 77 ILE A N 1
ATOM 581 C CA . ILE A 1 77 ? 9.203 -1.336 -7.548 1.00 98.38 77 ILE A CA 1
ATOM 582 C C . ILE A 1 77 ? 10.485 -1.921 -8.138 1.00 98.38 77 ILE A C 1
ATOM 584 O O . ILE A 1 77 ? 10.923 -1.481 -9.197 1.00 98.38 77 ILE A O 1
ATOM 588 N N . GLY A 1 78 ? 11.064 -2.933 -7.487 1.00 98.12 78 GLY A N 1
ATOM 589 C CA . GLY A 1 78 ? 12.284 -3.579 -7.966 1.00 98.12 78 GLY A CA 1
ATOM 590 C C . GLY A 1 78 ? 12.113 -4.182 -9.360 1.00 98.12 78 GLY A C 1
ATOM 591 O O . GLY A 1 78 ? 12.930 -3.927 -10.242 1.00 98.12 78 GLY A O 1
ATOM 592 N N . LEU A 1 79 ? 11.029 -4.929 -9.584 1.00 98.31 79 LEU A N 1
ATOM 593 C CA . LEU A 1 79 ? 10.735 -5.526 -10.886 1.00 98.31 79 LEU A CA 1
ATOM 594 C C . LEU A 1 79 ? 10.539 -4.465 -11.976 1.00 98.31 79 LEU A C 1
ATOM 596 O O . LEU A 1 79 ? 11.096 -4.615 -13.058 1.00 98.31 79 LEU A O 1
ATOM 600 N N . GLY A 1 80 ? 9.799 -3.390 -11.696 1.00 98.56 80 GLY A N 1
ATOM 601 C CA . GLY A 1 80 ? 9.574 -2.293 -12.639 1.00 98.56 80 GLY A CA 1
ATOM 602 C C . GLY A 1 80 ? 10.872 -1.583 -13.015 1.00 98.56 80 GLY A C 1
ATOM 603 O O . GLY A 1 80 ? 11.152 -1.408 -14.197 1.00 98.56 80 GLY A O 1
ATOM 604 N N . MET A 1 81 ? 11.705 -1.268 -12.018 1.00 98.56 81 MET A N 1
ATOM 605 C CA . MET A 1 81 ? 13.022 -0.656 -12.220 1.00 98.56 81 MET A CA 1
ATOM 606 C C . MET A 1 81 ? 13.936 -1.515 -13.098 1.00 98.56 81 MET A C 1
ATOM 608 O O . MET A 1 81 ? 14.588 -0.992 -14.003 1.00 98.56 81 MET A O 1
ATOM 612 N N . LEU A 1 82 ? 13.982 -2.826 -12.838 1.00 98.56 82 LEU A N 1
ATOM 613 C CA . LEU A 1 82 ? 14.788 -3.765 -13.618 1.00 98.56 82 LEU A CA 1
ATOM 614 C C . LEU A 1 82 ? 14.239 -3.928 -15.040 1.00 98.56 82 LEU A C 1
ATOM 616 O O . LEU A 1 82 ? 15.013 -3.878 -15.990 1.00 98.56 82 LEU A O 1
ATOM 620 N N . ALA A 1 83 ? 12.920 -4.070 -15.196 1.00 98.50 83 ALA A N 1
ATOM 621 C CA . ALA A 1 83 ? 12.267 -4.263 -16.491 1.00 98.50 83 ALA A CA 1
ATOM 622 C C . ALA A 1 83 ? 12.449 -3.066 -17.431 1.00 98.50 83 ALA A C 1
ATOM 624 O O . ALA A 1 83 ? 12.672 -3.252 -18.624 1.00 98.50 83 ALA A O 1
ATOM 625 N N . SER A 1 84 ? 12.394 -1.839 -16.906 1.00 98.56 84 SER A N 1
ATOM 626 C CA . SER A 1 84 ? 12.648 -0.625 -17.690 1.00 98.56 84 SER A CA 1
ATOM 627 C C . SER A 1 84 ? 14.133 -0.258 -17.792 1.00 98.56 84 SER A C 1
ATOM 629 O O . SER A 1 84 ? 14.471 0.740 -18.432 1.00 98.56 84 SER A O 1
ATOM 631 N N . GLU A 1 85 ? 15.022 -1.000 -17.124 1.00 98.44 85 GLU A N 1
ATOM 632 C CA . GLU A 1 85 ? 16.438 -0.655 -16.918 1.00 98.44 85 GLU A CA 1
ATOM 633 C C . GLU A 1 85 ? 16.632 0.797 -16.436 1.00 98.44 85 GLU A C 1
ATOM 635 O O . GLU A 1 85 ? 17.553 1.513 -16.861 1.00 98.44 85 GLU A O 1
ATOM 640 N N . ALA A 1 86 ? 15.728 1.254 -15.563 1.00 98.56 86 ALA A N 1
ATOM 641 C CA . ALA A 1 86 ? 15.679 2.643 -15.127 1.00 98.56 86 ALA A CA 1
ATOM 642 C C . ALA A 1 86 ? 16.997 3.051 -14.455 1.00 98.56 86 ALA A C 1
ATOM 644 O O . ALA A 1 86 ? 17.572 2.305 -13.660 1.00 98.56 86 ALA A O 1
ATOM 645 N N . SER A 1 87 ? 17.504 4.234 -14.794 1.00 98.38 87 SER A N 1
ATOM 646 C CA . SER A 1 87 ? 18.774 4.741 -14.256 1.00 98.38 87 SER A CA 1
ATOM 647 C C . SER A 1 87 ? 18.659 5.303 -12.837 1.00 98.38 87 SER A C 1
ATOM 649 O O . SER A 1 87 ? 19.660 5.347 -12.122 1.00 98.38 87 SER A O 1
ATOM 651 N N . LEU A 1 88 ? 17.459 5.726 -12.433 1.00 98.38 88 LEU A N 1
ATOM 652 C CA . LEU A 1 88 ? 17.177 6.369 -11.154 1.00 98.38 88 LEU A CA 1
ATOM 653 C C . LEU A 1 88 ? 15.740 6.060 -10.722 1.00 98.38 88 LEU A C 1
ATOM 655 O O . LEU A 1 88 ? 14.827 6.138 -11.541 1.00 98.38 88 LEU A O 1
ATOM 659 N N . LEU A 1 89 ? 15.550 5.739 -9.440 1.00 98.56 89 LEU A N 1
ATOM 660 C CA . LEU A 1 89 ? 14.228 5.679 -8.817 1.00 98.56 89 LEU A CA 1
ATOM 661 C C . LEU A 1 89 ? 13.861 7.078 -8.310 1.00 98.56 89 LEU A C 1
ATOM 663 O O . LEU A 1 89 ? 14.614 7.653 -7.525 1.00 98.56 89 LEU A O 1
ATOM 667 N N . THR A 1 90 ? 12.721 7.610 -8.746 1.00 98.62 90 THR A N 1
ATOM 668 C CA . THR A 1 90 ? 12.227 8.940 -8.353 1.00 98.62 90 THR A CA 1
ATOM 669 C C . THR A 1 90 ? 11.048 8.842 -7.388 1.00 98.62 90 THR A C 1
ATOM 671 O O . THR A 1 90 ? 10.362 7.816 -7.324 1.00 98.62 90 THR A O 1
ATOM 674 N N . ASP A 1 91 ? 10.768 9.925 -6.665 1.00 98.31 91 ASP A N 1
ATOM 675 C CA . ASP A 1 91 ? 9.607 10.000 -5.774 1.00 98.31 91 ASP A CA 1
ATOM 676 C C . ASP A 1 91 ? 8.292 9.820 -6.548 1.00 98.31 91 ASP A C 1
ATOM 678 O O . ASP A 1 91 ? 7.365 9.173 -6.057 1.00 98.31 91 ASP A O 1
ATOM 682 N N . GLU A 1 92 ? 8.206 10.290 -7.797 1.00 98.50 92 GLU A N 1
ATOM 683 C CA . GLU A 1 92 ? 7.022 10.083 -8.633 1.00 98.50 92 GLU A CA 1
ATOM 684 C C . GLU A 1 92 ? 6.844 8.623 -9.060 1.00 98.50 92 GLU A C 1
ATOM 686 O O . GLU A 1 92 ? 5.706 8.193 -9.260 1.00 98.50 92 GLU A O 1
ATOM 691 N N . MET A 1 93 ? 7.920 7.835 -9.180 1.00 98.62 93 MET A N 1
ATOM 692 C CA . MET A 1 93 ? 7.811 6.383 -9.384 1.00 98.62 93 MET A CA 1
ATOM 693 C C . MET A 1 93 ? 7.264 5.685 -8.138 1.00 98.62 93 MET A C 1
ATOM 695 O O . MET A 1 93 ? 6.414 4.803 -8.259 1.00 98.62 93 MET A O 1
ATOM 699 N N . ILE A 1 94 ? 7.690 6.100 -6.941 1.00 97.94 94 ILE A N 1
ATOM 700 C CA . ILE A 1 94 ? 7.143 5.587 -5.673 1.00 97.94 94 ILE A CA 1
ATOM 701 C C . ILE A 1 94 ? 5.667 5.992 -5.532 1.00 97.94 94 ILE A C 1
ATOM 703 O O . ILE A 1 94 ? 4.825 5.173 -5.160 1.00 97.94 94 ILE A O 1
ATOM 707 N N . GLY A 1 95 ? 5.322 7.225 -5.907 1.00 97.56 95 GLY A N 1
ATOM 708 C CA . GLY A 1 95 ? 3.939 7.689 -5.986 1.00 97.56 95 GLY A CA 1
ATOM 709 C C . GLY A 1 95 ? 3.110 6.867 -6.975 1.00 97.56 95 GLY A C 1
ATOM 710 O O . GLY A 1 95 ? 2.013 6.423 -6.640 1.00 97.56 95 GLY A O 1
ATOM 711 N N . ALA A 1 96 ? 3.641 6.585 -8.169 1.00 97.81 96 ALA A N 1
ATOM 712 C CA . ALA A 1 96 ? 2.983 5.736 -9.163 1.00 97.81 96 ALA A CA 1
ATOM 713 C C . ALA A 1 96 ? 2.761 4.305 -8.644 1.00 97.81 96 ALA A C 1
ATOM 715 O O . ALA A 1 96 ? 1.680 3.746 -8.841 1.00 97.81 96 ALA A O 1
ATOM 716 N N . ALA A 1 97 ? 3.735 3.741 -7.923 1.00 97.00 97 ALA A N 1
ATOM 717 C CA . ALA A 1 97 ? 3.594 2.460 -7.239 1.00 97.00 97 ALA A CA 1
ATOM 718 C C . ALA A 1 97 ? 2.425 2.477 -6.240 1.00 97.00 97 ALA A C 1
ATOM 720 O O . ALA A 1 97 ? 1.550 1.615 -6.313 1.00 97.00 97 ALA A O 1
ATOM 721 N N . ALA A 1 98 ? 2.353 3.478 -5.357 1.00 93.94 98 ALA A N 1
ATOM 722 C CA . ALA A 1 98 ? 1.260 3.610 -4.393 1.00 93.94 98 ALA A CA 1
ATOM 723 C C . ALA A 1 98 ? -0.105 3.787 -5.083 1.00 93.94 98 ALA A C 1
ATOM 725 O O . ALA A 1 98 ? -1.070 3.100 -4.742 1.00 93.94 98 ALA A O 1
ATOM 726 N N . HIS A 1 99 ? -0.184 4.646 -6.104 1.00 94.12 99 HIS A N 1
ATOM 727 C CA . HIS A 1 99 ? -1.418 4.869 -6.857 1.00 94.12 99 HIS A CA 1
ATOM 728 C C . HIS A 1 99 ? -1.891 3.624 -7.608 1.00 94.12 99 HIS A C 1
ATOM 730 O O . HIS A 1 99 ? -3.102 3.431 -7.720 1.00 94.12 99 HIS A O 1
ATOM 736 N N . SER A 1 100 ? -0.987 2.749 -8.058 1.00 93.31 100 SER A N 1
ATOM 737 C CA . SER A 1 100 ? -1.351 1.500 -8.746 1.00 93.31 100 SER A CA 1
ATOM 738 C C . SER A 1 100 ? -2.175 0.529 -7.886 1.00 93.31 100 SER A C 1
ATOM 740 O O . SER A 1 100 ? -2.873 -0.331 -8.425 1.00 93.31 100 SER A O 1
ATOM 742 N N . LEU A 1 101 ? -2.145 0.685 -6.555 1.00 88.94 101 LEU A N 1
ATOM 743 C CA . LEU A 1 101 ? -2.969 -0.098 -5.632 1.00 88.94 101 LEU A CA 1
ATOM 744 C C . LEU A 1 101 ? -4.431 0.368 -5.590 1.00 88.94 101 LEU A C 1
ATOM 746 O O . LEU A 1 101 ? -5.300 -0.373 -5.119 1.00 88.94 101 LEU A O 1
ATOM 750 N N . SER A 1 102 ? -4.723 1.570 -6.091 1.00 84.81 102 SER A N 1
ATOM 751 C CA . SER A 1 102 ? -6.073 2.139 -6.119 1.00 84.81 102 SER A CA 1
ATOM 752 C C . SER A 1 102 ? -7.040 1.230 -6.878 1.00 84.81 102 SER A C 1
ATOM 754 O O . SER A 1 102 ? -6.688 0.618 -7.883 1.00 84.81 102 SER A O 1
ATOM 756 N N . GLY A 1 103 ? -8.276 1.119 -6.387 1.00 82.00 103 GLY A N 1
ATOM 757 C CA . GLY A 1 103 ? -9.301 0.268 -7.004 1.00 82.00 103 GLY A CA 1
ATOM 758 C C . GLY A 1 103 ? -9.090 -1.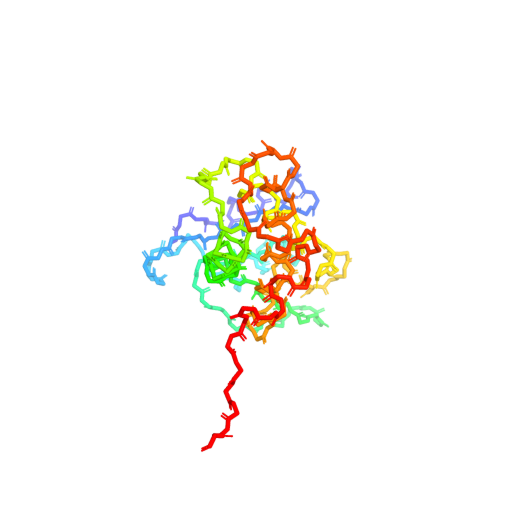241 -6.821 1.00 82.00 103 GLY A C 1
ATOM 759 O O . GLY A 1 103 ? -9.891 -2.026 -7.317 1.00 82.00 103 GLY A O 1
ATOM 760 N N . THR A 1 104 ? -8.051 -1.671 -6.095 1.00 81.88 104 THR A N 1
ATOM 761 C CA . THR A 1 104 ? -7.840 -3.096 -5.762 1.00 81.88 104 THR A CA 1
ATOM 762 C C . THR A 1 104 ? -8.735 -3.558 -4.605 1.00 81.88 104 THR A C 1
ATOM 764 O O . THR A 1 104 ? -8.965 -4.752 -4.428 1.00 81.88 104 THR A O 1
ATOM 767 N N . VAL A 1 105 ? -9.265 -2.612 -3.830 1.00 85.50 105 VAL A N 1
ATOM 768 C CA . VAL A 1 105 ? -10.234 -2.835 -2.751 1.00 85.50 105 VAL A CA 1
ATOM 769 C C . VAL A 1 105 ? -11.415 -1.879 -2.912 1.00 85.50 105 VAL A C 1
ATOM 771 O O . VAL A 1 105 ? -11.279 -0.821 -3.527 1.00 85.50 105 VAL A O 1
ATOM 774 N N . ASN A 1 106 ? -12.573 -2.246 -2.353 1.00 85.56 106 ASN A N 1
ATOM 775 C CA . ASN A 1 106 ? -13.769 -1.403 -2.335 1.00 85.56 106 ASN A CA 1
ATOM 776 C C . ASN A 1 106 ? -14.057 -0.899 -0.906 1.00 85.56 106 ASN A C 1
ATOM 778 O O . ASN A 1 106 ? -14.861 -1.510 -0.202 1.00 85.56 106 ASN A O 1
ATOM 782 N N . PRO A 1 107 ? -13.446 0.218 -0.468 1.00 78.38 107 PRO A N 1
ATOM 783 C CA . PRO A 1 107 ? -13.595 0.738 0.897 1.00 78.38 107 PRO A CA 1
ATOM 784 C C . PRO A 1 107 ? -15.008 1.277 1.206 1.00 78.38 107 PRO A C 1
ATOM 786 O O . PRO A 1 107 ? -15.312 1.637 2.349 1.00 78.38 107 PRO A O 1
ATOM 789 N N . GLY A 1 108 ? -15.886 1.353 0.199 1.00 83.62 108 GLY A N 1
ATOM 790 C CA . GLY A 1 108 ? -17.286 1.738 0.366 1.00 83.62 108 GLY A CA 1
ATOM 791 C C . GLY A 1 108 ? -18.139 0.668 1.050 1.00 83.62 108 GLY A C 1
ATOM 792 O O . GLY A 1 108 ? -19.180 1.001 1.608 1.00 83.62 108 GLY A O 1
ATOM 793 N N . GLN A 1 109 ? -17.709 -0.597 1.044 1.00 86.38 109 GLN A N 1
ATOM 794 C CA . GLN A 1 109 ? -18.426 -1.672 1.730 1.00 86.38 109 GLN A CA 1
ATOM 795 C C . GLN A 1 109 ? -17.999 -1.775 3.203 1.00 86.38 109 GLN A C 1
ATOM 797 O O . GLN A 1 109 ? -16.798 -1.739 3.491 1.00 86.38 109 GLN A O 1
ATOM 802 N N . PRO A 1 110 ? -18.949 -1.933 4.144 1.00 87.62 110 PRO A N 1
ATOM 803 C CA . PRO A 1 110 ? -18.625 -2.280 5.523 1.00 87.62 110 PRO A CA 1
ATOM 804 C C . PRO A 1 110 ? -17.732 -3.523 5.580 1.00 87.62 110 PRO A C 1
ATOM 806 O O . PRO A 1 110 ? -17.960 -4.489 4.854 1.00 87.62 110 PRO A O 1
ATOM 809 N N . GLY A 1 111 ? -16.699 -3.481 6.420 1.00 90.81 111 GLY A N 1
ATOM 810 C CA . GLY A 1 111 ? -15.764 -4.592 6.600 1.00 90.81 111 GLY A CA 1
ATOM 811 C C . GLY A 1 111 ? -14.709 -4.773 5.500 1.00 90.81 111 GLY A C 1
ATOM 812 O O . GLY A 1 111 ? -13.807 -5.599 5.656 1.00 90.81 111 GLY A O 1
ATOM 813 N N . ALA A 1 112 ? -14.763 -3.995 4.413 1.00 91.06 112 ALA A N 1
ATOM 814 C CA . ALA A 1 112 ? -13.752 -4.066 3.365 1.00 91.06 112 ALA A CA 1
ATOM 815 C C . ALA A 1 112 ? -12.379 -3.563 3.856 1.00 91.06 112 ALA A C 1
ATOM 817 O O . ALA A 1 112 ? -12.305 -2.545 4.553 1.00 91.06 112 ALA A O 1
ATOM 818 N N . PRO A 1 113 ? -11.277 -4.227 3.461 1.00 91.25 113 PRO A N 1
ATOM 819 C CA . PRO A 1 113 ? -9.942 -3.832 3.880 1.00 91.25 113 PRO A CA 1
ATOM 820 C C . PRO A 1 113 ? -9.498 -2.545 3.178 1.00 91.25 113 PRO A C 1
ATOM 822 O O . PRO A 1 113 ? -9.850 -2.292 2.025 1.00 91.25 113 PRO A O 1
ATOM 825 N N . VAL A 1 114 ? -8.658 -1.758 3.856 1.00 90.38 114 VAL A N 1
ATOM 826 C CA . VAL A 1 114 ? -8.080 -0.525 3.289 1.00 90.38 114 VAL A CA 1
ATOM 827 C C . VAL A 1 114 ? -6.954 -0.818 2.295 1.00 90.38 114 VAL A C 1
ATOM 829 O O . VAL A 1 114 ? -6.751 -0.077 1.337 1.00 90.38 114 VAL A O 1
ATOM 832 N N . LEU A 1 115 ? -6.227 -1.915 2.515 1.00 90.25 115 LEU A N 1
ATOM 833 C CA . LEU A 1 115 ? -5.142 -2.383 1.657 1.00 90.25 115 LEU A CA 1
ATOM 834 C C . LEU A 1 115 ? -5.462 -3.778 1.118 1.00 90.25 115 LEU A C 1
ATOM 836 O O . LEU A 1 115 ? -6.136 -4.552 1.804 1.00 90.25 115 LEU A O 1
ATOM 840 N N . PRO A 1 116 ? -4.965 -4.141 -0.078 1.00 88.19 116 PRO A N 1
ATOM 841 C CA . PRO A 1 116 ? -5.131 -5.487 -0.602 1.00 88.19 116 PRO A CA 1
ATOM 842 C C . PRO A 1 116 ? -4.628 -6.535 0.401 1.00 88.19 116 PRO A C 1
ATOM 844 O O . PRO A 1 116 ? -3.519 -6.397 0.926 1.00 88.19 116 PRO A O 1
ATOM 847 N N . PRO A 1 117 ? -5.398 -7.606 0.656 1.00 83.44 117 PRO A N 1
ATOM 848 C CA . PRO A 1 117 ? -4.909 -8.730 1.439 1.00 83.44 117 PRO A CA 1
ATOM 849 C C . PRO A 1 117 ? -3.607 -9.297 0.858 1.00 83.44 117 PRO A C 1
ATOM 851 O O . PRO A 1 117 ? -3.483 -9.453 -0.357 1.00 83.44 117 PRO A O 1
ATOM 854 N N . PHE A 1 118 ? -2.669 -9.685 1.727 1.00 83.75 118 PHE A N 1
ATOM 855 C CA . PHE A 1 118 ? -1.335 -10.152 1.325 1.00 83.75 118 PHE A CA 1
ATOM 856 C C . PHE A 1 118 ? -1.358 -11.336 0.342 1.00 83.75 118 PHE A C 1
ATOM 858 O O . PHE A 1 118 ? -0.469 -11.470 -0.491 1.00 83.75 118 PHE A O 1
ATOM 865 N N . LYS A 1 119 ? -2.409 -12.166 0.364 1.00 83.19 119 LYS A N 1
ATOM 866 C CA . LYS A 1 119 ? -2.596 -13.266 -0.600 1.00 83.19 119 LYS A CA 1
ATOM 867 C C . LYS A 1 119 ? -2.593 -12.822 -2.074 1.00 83.19 119 LYS A C 1
ATOM 869 O O . LYS A 1 119 ? -2.334 -13.647 -2.939 1.00 83.19 119 LYS A O 1
ATOM 874 N N . TYR A 1 120 ? -2.847 -11.543 -2.358 1.00 86.00 120 TYR A N 1
ATOM 875 C CA . TYR A 1 120 ? -2.821 -10.966 -3.707 1.00 86.00 120 TYR A CA 1
ATOM 876 C C . TYR A 1 120 ? -1.484 -10.297 -4.066 1.00 86.00 120 TYR A C 1
ATOM 878 O O . TYR A 1 120 ? -1.393 -9.614 -5.084 1.00 86.00 120 TYR A O 1
ATOM 886 N N . VAL A 1 121 ? -0.432 -10.469 -3.254 1.00 88.94 121 VAL A N 1
ATOM 887 C CA . VAL A 1 121 ? 0.862 -9.787 -3.436 1.00 88.94 121 VAL A CA 1
ATOM 888 C C . VAL A 1 121 ? 1.486 -10.030 -4.812 1.00 88.94 121 VAL A C 1
ATOM 890 O O . VAL A 1 121 ? 2.111 -9.126 -5.359 1.00 88.94 121 VAL A O 1
ATOM 893 N N . ALA A 1 122 ? 1.291 -11.209 -5.410 1.00 89.56 122 ALA A N 1
ATOM 894 C CA . ALA A 1 122 ? 1.828 -11.525 -6.733 1.00 89.56 122 ALA A CA 1
ATOM 895 C C . ALA A 1 122 ? 1.193 -10.669 -7.844 1.00 89.56 122 ALA A C 1
ATOM 897 O O . ALA A 1 122 ? 1.913 -10.135 -8.687 1.00 89.56 122 ALA A O 1
ATOM 898 N N . ASP A 1 123 ? -0.131 -10.501 -7.816 1.00 89.94 123 ASP A N 1
ATOM 899 C CA . ASP A 1 123 ? -0.866 -9.682 -8.789 1.00 89.94 123 ASP A CA 1
ATOM 900 C C . ASP A 1 123 ? -0.601 -8.194 -8.558 1.00 89.94 123 ASP A C 1
ATOM 902 O O . ASP A 1 123 ? -0.361 -7.430 -9.496 1.00 89.94 123 ASP A O 1
ATOM 906 N N . VAL A 1 124 ? -0.579 -7.792 -7.285 1.00 92.69 124 VAL A N 1
ATOM 907 C CA . VAL A 1 124 ? -0.228 -6.435 -6.860 1.00 92.69 124 VAL A CA 1
ATOM 908 C C . VAL A 1 124 ? 1.176 -6.057 -7.338 1.00 92.69 124 VAL A C 1
ATOM 910 O O . VAL A 1 124 ? 1.357 -4.978 -7.897 1.00 92.69 124 VAL A O 1
ATOM 913 N N . SER A 1 125 ? 2.155 -6.956 -7.200 1.00 94.75 125 SER A N 1
ATOM 914 C CA . SER A 1 125 ? 3.539 -6.700 -7.618 1.00 94.75 125 SER A CA 1
ATOM 915 C C . SER A 1 125 ? 3.648 -6.402 -9.112 1.00 94.75 125 SER A C 1
ATOM 917 O O . SER A 1 125 ? 4.460 -5.567 -9.498 1.00 94.75 125 SER A O 1
ATOM 919 N N . ILE A 1 126 ? 2.823 -7.038 -9.951 1.00 95.25 126 ILE A N 1
ATOM 920 C CA . ILE A 1 126 ? 2.820 -6.776 -11.396 1.00 95.25 126 ILE A CA 1
ATOM 921 C C . ILE A 1 126 ? 2.243 -5.402 -11.701 1.00 95.25 126 ILE A C 1
ATOM 923 O O . ILE A 1 126 ? 2.887 -4.633 -12.406 1.00 95.25 126 ILE A O 1
ATOM 927 N N . LYS A 1 127 ? 1.101 -5.043 -11.105 1.00 95.50 127 LYS A N 1
ATOM 928 C CA . LYS A 1 127 ? 0.519 -3.701 -11.277 1.00 95.50 127 LYS A CA 1
ATOM 929 C C . LYS A 1 127 ? 1.489 -2.596 -10.858 1.00 95.50 127 LYS A C 1
ATOM 931 O O . LYS A 1 127 ? 1.640 -1.603 -11.567 1.00 95.50 127 LYS A O 1
ATOM 936 N N . VAL A 1 128 ? 2.167 -2.792 -9.728 1.00 97.69 128 VAL A N 1
ATOM 937 C CA . VAL A 1 128 ? 3.185 -1.861 -9.232 1.00 97.69 128 VAL A CA 1
ATOM 938 C C . VAL A 1 128 ? 4.364 -1.779 -10.204 1.00 97.69 128 VAL A C 1
ATOM 940 O O . VAL A 1 128 ? 4.790 -0.678 -10.547 1.00 97.69 128 VAL A O 1
ATOM 943 N N . ALA A 1 129 ? 4.874 -2.917 -10.681 1.00 98.31 129 ALA A N 1
ATOM 944 C CA . ALA A 1 129 ? 5.996 -2.958 -11.616 1.00 98.31 129 ALA A CA 1
ATOM 945 C C . ALA A 1 129 ? 5.684 -2.257 -12.940 1.00 98.31 129 ALA A C 1
ATOM 947 O O . ALA A 1 129 ? 6.489 -1.454 -13.409 1.00 98.31 129 ALA A O 1
ATOM 948 N N . GLU A 1 130 ? 4.507 -2.505 -13.513 1.00 98.12 130 GLU A N 1
ATOM 949 C CA . GLU A 1 130 ? 4.056 -1.848 -14.741 1.00 98.12 130 GLU A CA 1
ATOM 950 C C . GLU A 1 130 ? 3.928 -0.331 -14.548 1.00 98.12 130 GLU A C 1
ATOM 952 O O . GLU A 1 130 ? 4.383 0.438 -15.396 1.00 98.12 130 GLU A O 1
ATOM 957 N N . ALA A 1 131 ? 3.373 0.117 -13.416 1.00 98.25 131 ALA A N 1
ATOM 958 C CA . ALA A 1 131 ? 3.249 1.539 -13.101 1.00 98.25 131 ALA A CA 1
ATOM 959 C C . ALA A 1 131 ? 4.615 2.230 -12.948 1.00 98.25 131 ALA A C 1
ATOM 961 O O . ALA A 1 131 ? 4.809 3.333 -13.463 1.00 98.25 131 ALA A O 1
ATOM 962 N N . VAL A 1 132 ? 5.569 1.576 -12.280 1.00 98.75 132 VAL A N 1
ATOM 963 C CA . VAL A 1 132 ? 6.934 2.089 -12.079 1.00 98.75 132 VAL A CA 1
ATOM 964 C C . VAL A 1 132 ? 7.698 2.143 -13.397 1.00 98.75 132 VAL A C 1
ATOM 966 O O . VAL A 1 132 ? 8.235 3.194 -13.739 1.00 98.75 132 VAL A O 1
ATOM 969 N N . ALA A 1 133 ? 7.689 1.058 -14.173 1.00 98.75 133 ALA A N 1
ATOM 970 C CA . ALA A 1 133 ? 8.351 0.994 -15.475 1.00 98.75 133 ALA A CA 1
ATOM 971 C C . ALA A 1 133 ? 7.789 2.049 -16.443 1.00 98.75 133 ALA A C 1
ATOM 973 O O . ALA A 1 133 ? 8.541 2.770 -17.102 1.00 98.75 133 ALA A O 1
ATOM 974 N N . LYS A 1 134 ? 6.460 2.216 -16.470 1.00 98.56 134 LYS A N 1
ATOM 975 C CA . LYS A 1 134 ? 5.798 3.261 -17.258 1.00 98.56 134 LYS A CA 1
ATOM 976 C C . LYS A 1 134 ? 6.205 4.662 -16.808 1.00 98.56 134 LYS A C 1
ATOM 978 O O . LYS A 1 134 ? 6.533 5.494 -17.649 1.00 98.56 134 LYS A O 1
ATOM 983 N N . LYS A 1 135 ? 6.236 4.932 -15.499 1.00 98.81 135 LYS A N 1
ATOM 984 C CA . LYS A 1 135 ? 6.661 6.242 -14.985 1.00 98.81 135 LYS A CA 1
ATOM 985 C C . LYS A 1 135 ? 8.132 6.529 -15.312 1.00 98.81 135 LYS A C 1
ATOM 987 O O . LYS A 1 135 ? 8.451 7.654 -15.687 1.00 98.81 135 LYS A O 1
ATOM 992 N N . ALA A 1 136 ? 9.004 5.522 -15.260 1.00 98.75 136 ALA A N 1
ATOM 993 C CA . ALA A 1 136 ? 10.394 5.647 -15.697 1.00 98.75 136 ALA A CA 1
ATOM 994 C C . ALA A 1 136 ? 10.523 5.993 -17.182 1.00 98.75 136 ALA A C 1
ATOM 996 O O . ALA A 1 136 ? 11.340 6.841 -17.545 1.00 98.75 136 ALA A O 1
ATOM 997 N N . GLN A 1 137 ? 9.702 5.382 -18.037 1.00 98.62 137 GLN A N 1
ATOM 998 C CA . GLN A 1 137 ? 9.642 5.718 -19.458 1.00 98.62 137 GLN A CA 1
ATOM 999 C C . GLN A 1 137 ? 9.155 7.156 -19.682 1.00 98.62 137 GLN A C 1
ATOM 1001 O O . GLN A 1 137 ? 9.793 7.901 -20.420 1.00 98.62 137 GLN A O 1
ATOM 1006 N N . GLU A 1 138 ? 8.076 7.571 -19.013 1.00 98.50 138 GLU A N 1
ATOM 1007 C CA . GLU A 1 138 ? 7.532 8.937 -19.092 1.00 98.50 138 GLU A CA 1
ATOM 1008 C C . GLU A 1 138 ? 8.556 10.005 -18.671 1.00 98.50 138 GLU A C 1
ATOM 1010 O O . GLU A 1 138 ? 8.589 11.090 -19.245 1.00 98.50 138 GLU A O 1
ATOM 1015 N N . GLN A 1 139 ? 9.410 9.695 -17.691 1.00 98.56 139 GLN A N 1
ATOM 1016 C CA . GLN A 1 139 ? 10.467 10.590 -17.208 1.00 98.56 139 GLN A CA 1
ATOM 1017 C C . GLN A 1 139 ? 11.757 10.536 -18.048 1.00 98.56 139 GLN A C 1
ATOM 1019 O O . GLN A 1 139 ? 12.713 11.243 -17.735 1.00 98.56 139 GLN A O 1
ATOM 1024 N N . GLY A 1 140 ? 11.821 9.706 -19.097 1.00 98.31 140 GLY A N 1
ATOM 1025 C CA . GLY A 1 140 ? 13.031 9.529 -19.912 1.00 98.31 140 GLY A CA 1
ATOM 1026 C C . GLY A 1 140 ? 14.180 8.824 -19.179 1.00 98.31 140 GLY A C 1
ATOM 1027 O O . GLY A 1 140 ? 15.337 8.957 -19.571 1.00 98.31 140 GLY A O 1
ATOM 1028 N N . LEU A 1 141 ? 13.874 8.092 -18.104 1.00 98.62 141 LEU A N 1
ATOM 1029 C CA . LEU A 1 141 ? 14.846 7.375 -17.272 1.00 98.62 141 LEU A CA 1
ATOM 1030 C C . LEU A 1 141 ? 14.963 5.890 -17.638 1.00 98.62 141 LEU A C 1
ATOM 1032 O O . LEU A 1 141 ? 15.932 5.241 -17.237 1.00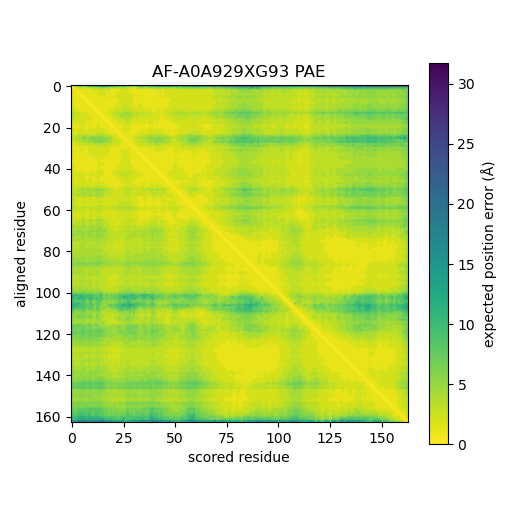 98.62 141 LEU A O 1
ATOM 1036 N N . ALA A 1 142 ? 13.997 5.349 -18.387 1.00 98.50 142 ALA A N 1
ATOM 1037 C CA . ALA A 1 142 ? 14.037 3.986 -18.909 1.00 98.50 142 ALA A CA 1
ATOM 1038 C C . ALA A 1 142 ? 15.102 3.835 -20.008 1.00 98.50 142 ALA A C 1
ATOM 1040 O O . ALA A 1 142 ? 15.201 4.669 -20.909 1.00 98.50 142 ALA A O 1
ATOM 1041 N N . ARG A 1 143 ? 15.884 2.753 -19.944 1.00 98.12 143 ARG A N 1
ATOM 1042 C CA . ARG A 1 143 ? 16.961 2.437 -20.905 1.00 98.12 143 ARG A CA 1
ATOM 1043 C C . ARG A 1 143 ? 16.765 1.110 -21.636 1.00 98.12 143 ARG A C 1
ATOM 1045 O O . ARG A 1 143 ? 17.524 0.817 -22.557 1.00 98.12 143 ARG A O 1
ATOM 1052 N N . ALA A 1 144 ? 15.750 0.338 -21.248 1.00 97.50 144 ALA A N 1
ATOM 1053 C CA . ALA A 1 144 ? 15.422 -0.926 -21.886 1.00 97.50 144 ALA A CA 1
ATOM 1054 C C . ALA A 1 144 ? 15.152 -0.744 -23.388 1.00 97.50 144 ALA A C 1
ATOM 1056 O O . ALA A 1 144 ? 14.594 0.263 -23.827 1.00 97.50 144 ALA A O 1
ATOM 1057 N N . LYS A 1 145 ? 15.526 -1.753 -24.183 1.00 96.12 145 LYS A N 1
ATOM 1058 C CA . LYS A 1 145 ? 15.212 -1.791 -25.624 1.00 96.12 145 LYS A CA 1
ATOM 1059 C C . LYS A 1 145 ? 13.719 -1.984 -25.889 1.00 96.12 145 LYS A C 1
ATOM 1061 O O . LYS A 1 145 ? 13.211 -1.495 -26.893 1.00 96.12 145 LYS A O 1
ATOM 1066 N N . GLU A 1 146 ? 13.050 -2.744 -25.025 1.00 97.38 146 GLU A N 1
ATOM 1067 C CA . GLU A 1 146 ? 11.602 -2.925 -25.076 1.00 97.38 146 GLU A CA 1
ATOM 1068 C C . GLU A 1 146 ? 10.912 -1.614 -24.688 1.00 97.38 146 GLU A C 1
ATOM 1070 O O . GLU A 1 146 ? 11.284 -0.982 -23.703 1.00 97.38 146 GLU A O 1
ATOM 1075 N N . THR A 1 147 ? 9.907 -1.209 -25.462 1.00 95.56 147 THR A N 1
ATOM 1076 C CA . THR A 1 147 ? 9.163 0.043 -25.241 1.00 95.56 147 THR A CA 1
ATOM 1077 C C . THR A 1 147 ? 7.757 -0.205 -24.704 1.00 95.56 147 THR A C 1
ATOM 1079 O O . THR A 1 147 ? 7.183 0.691 -24.086 1.00 95.56 147 THR A O 1
ATOM 1082 N N . ASP A 1 148 ? 7.222 -1.420 -24.850 1.00 98.06 148 ASP A N 1
ATOM 1083 C CA . ASP A 1 148 ? 6.050 -1.867 -24.101 1.00 98.06 148 ASP A CA 1
ATOM 1084 C C . ASP A 1 148 ? 6.482 -2.280 -22.685 1.00 98.06 148 ASP A C 1
ATOM 1086 O O . ASP A 1 148 ? 6.923 -3.404 -22.441 1.00 98.06 148 ASP A O 1
ATOM 1090 N N . MET A 1 149 ? 6.348 -1.358 -21.728 1.00 98.00 149 MET A N 1
ATOM 1091 C CA . MET A 1 149 ? 6.744 -1.586 -20.332 1.00 98.00 149 MET A CA 1
ATOM 1092 C C . MET A 1 149 ? 5.972 -2.730 -19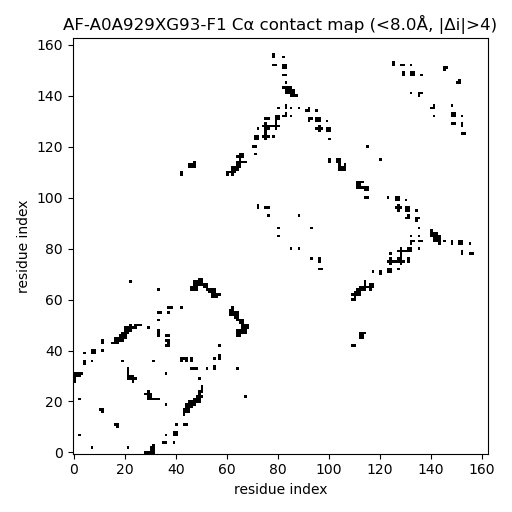.664 1.00 98.00 149 MET A C 1
ATOM 1094 O O . MET A 1 149 ? 6.517 -3.414 -18.798 1.00 98.00 149 MET A O 1
ATOM 1098 N N . ALA A 1 150 ? 4.727 -2.985 -20.076 1.00 97.44 150 ALA A N 1
ATOM 1099 C CA . ALA A 1 150 ? 3.959 -4.104 -19.545 1.00 97.44 150 ALA A CA 1
ATOM 1100 C C . ALA A 1 150 ? 4.531 -5.434 -20.048 1.00 97.44 150 ALA A C 1
ATOM 1102 O O . ALA A 1 150 ? 4.673 -6.393 -19.287 1.00 97.44 150 ALA A O 1
ATOM 1103 N N . LYS A 1 151 ? 4.929 -5.488 -21.322 1.00 97.56 151 LYS A N 1
ATOM 1104 C CA . LYS A 1 151 ? 5.656 -6.635 -21.871 1.00 97.56 151 LYS A CA 1
ATOM 1105 C C . LYS A 1 151 ? 7.024 -6.812 -21.209 1.00 97.56 151 LYS A C 1
ATOM 1107 O O . LYS A 1 151 ? 7.330 -7.927 -20.800 1.00 97.56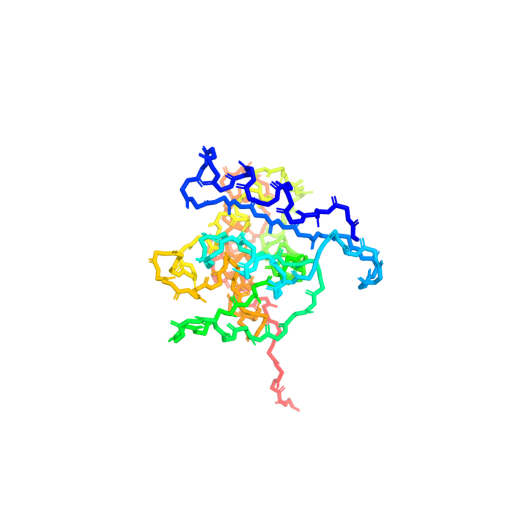 151 LYS A O 1
ATOM 1112 N N . ALA A 1 152 ? 7.795 -5.741 -21.021 1.00 97.88 152 ALA A N 1
ATOM 1113 C CA . ALA A 1 152 ? 9.096 -5.799 -20.349 1.00 97.88 152 ALA A CA 1
ATOM 1114 C C . ALA A 1 152 ? 8.994 -6.416 -18.941 1.00 97.88 152 ALA A C 1
ATOM 1116 O O . ALA A 1 152 ? 9.783 -7.288 -18.578 1.00 97.88 152 ALA A O 1
ATOM 1117 N N . VAL A 1 153 ? 7.981 -6.015 -18.165 1.00 97.94 153 VAL A N 1
ATOM 1118 C CA . VAL A 1 153 ? 7.708 -6.569 -16.830 1.00 97.94 153 VAL A CA 1
ATOM 1119 C C . VAL A 1 153 ? 7.328 -8.049 -16.899 1.00 97.94 1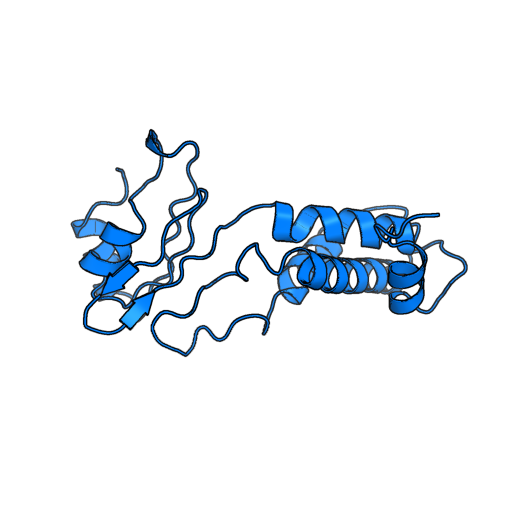53 VAL A C 1
ATOM 1121 O O . VAL A 1 153 ? 7.860 -8.852 -16.128 1.00 97.94 153 VAL A O 1
ATOM 1124 N N . ARG A 1 154 ? 6.421 -8.429 -17.809 1.00 95.31 154 ARG A N 1
ATOM 1125 C CA . ARG A 1 154 ? 5.977 -9.826 -17.962 1.00 95.31 154 ARG A CA 1
ATOM 1126 C C . ARG A 1 154 ? 7.112 -10.761 -18.365 1.00 95.31 154 ARG A C 1
ATOM 1128 O O . ARG A 1 154 ? 7.192 -11.850 -17.802 1.00 95.31 154 ARG A O 1
ATOM 1135 N N . ASP A 1 155 ? 7.961 -10.332 -19.294 1.00 95.31 155 ASP A N 1
ATOM 1136 C CA . ASP A 1 155 ? 9.073 -11.128 -19.824 1.00 95.31 155 ASP A CA 1
ATOM 1137 C C . ASP A 1 155 ? 10.205 -11.286 -18.797 1.00 95.31 155 ASP A C 1
ATOM 1139 O O . ASP A 1 155 ? 10.877 -12.316 -18.771 1.00 95.31 155 ASP A O 1
ATOM 1143 N N . LEU A 1 156 ? 10.413 -10.285 -17.933 1.00 96.38 156 LEU A N 1
ATOM 1144 C CA . LEU A 1 156 ? 11.441 -10.337 -16.893 1.00 96.38 156 LEU A CA 1
ATOM 1145 C C . LEU A 1 156 ? 11.013 -11.157 -15.665 1.00 96.38 156 LEU A C 1
ATOM 1147 O O . LEU A 1 156 ? 11.861 -11.686 -14.942 1.00 96.38 156 LEU A O 1
ATOM 1151 N N . LYS A 1 157 ? 9.708 -11.256 -15.393 1.00 94.75 157 LYS A N 1
ATOM 1152 C CA . LYS A 1 157 ? 9.193 -11.983 -14.228 1.00 94.75 157 LYS A CA 1
ATOM 1153 C C . LYS A 1 157 ? 9.630 -13.452 -14.263 1.00 94.75 157 LYS A C 1
ATOM 1155 O O . LYS A 1 157 ? 9.405 -14.169 -15.232 1.00 94.75 157 LYS A O 1
ATOM 1160 N N . TRP A 1 158 ? 10.174 -13.930 -13.146 1.00 93.31 158 TRP A N 1
ATOM 1161 C CA . TRP A 1 158 ? 10.437 -15.352 -12.948 1.00 93.31 158 TRP A CA 1
ATOM 1162 C C . TRP A 1 158 ? 9.151 -16.114 -12.591 1.00 93.31 158 TRP A C 1
ATOM 1164 O O . TRP A 1 158 ? 8.401 -15.694 -11.705 1.00 93.31 158 TRP A O 1
ATOM 1174 N N . TYR A 1 159 ? 8.927 -17.253 -13.250 1.00 89.44 159 TYR A N 1
ATOM 1175 C CA . TYR A 1 159 ? 7.819 -18.166 -12.972 1.00 89.44 159 TYR A CA 1
ATOM 1176 C C . TYR A 1 159 ? 8.349 -19.469 -12.349 1.00 89.44 159 TYR A C 1
ATOM 1178 O O . TYR A 1 159 ? 9.320 -20.028 -12.868 1.00 89.44 159 TYR A O 1
ATOM 1186 N N . PRO A 1 160 ? 7.733 -19.965 -11.257 1.00 91.00 160 PRO A N 1
ATOM 1187 C CA . PRO A 1 160 ? 8.154 -21.174 -10.546 1.00 91.00 160 PRO A CA 1
ATOM 1188 C C . PRO A 1 160 ? 7.719 -22.460 -11.271 1.00 91.00 160 PRO A C 1
ATOM 1190 O O . PRO A 1 160 ? 7.092 -23.336 -10.679 1.00 91.00 160 PRO A O 1
ATOM 1193 N N . GLU A 1 161 ? 8.020 -22.573 -12.559 1.00 93.75 161 GLU A N 1
ATOM 1194 C CA . GLU A 1 161 ? 7.758 -23.773 -13.354 1.00 93.75 161 GLU A CA 1
ATOM 1195 C C . GLU A 1 161 ? 8.996 -24.675 -13.340 1.00 93.75 161 GLU A C 1
ATOM 1197 O O . GLU A 1 161 ? 10.129 -24.195 -13.463 1.00 93.75 161 GLU A O 1
ATOM 1202 N N . TYR A 1 162 ? 8.793 -25.985 -13.166 1.00 91.25 162 TYR A N 1
ATOM 1203 C CA . TYR A 1 162 ? 9.881 -26.950 -13.316 1.00 91.25 162 TYR A CA 1
ATOM 1204 C C . TYR A 1 162 ? 10.461 -26.859 -14.730 1.00 91.25 162 TYR A C 1
ATOM 1206 O O . TYR A 1 162 ? 9.719 -26.721 -15.703 1.00 91.25 162 TYR A O 1
ATOM 1214 N N . LYS A 1 163 ? 11.789 -26.936 -14.821 1.00 82.44 163 LYS A N 1
ATOM 1215 C CA . LYS A 1 163 ? 12.541 -26.921 -16.076 1.00 82.44 163 LYS A CA 1
ATOM 1216 C C . LYS A 1 163 ? 13.216 -28.259 -16.308 1.00 82.44 163 LYS A C 1
ATOM 1218 O O . LYS A 1 163 ? 13.648 -28.861 -15.299 1.00 82.44 163 LYS A O 1
#

Solvent-accessible surface area (backbone atoms only — not comparable to full-atom values): 8857 Å² total; per-residue (Å²): 97,74,56,45,62,70,57,43,38,53,44,46,76,77,29,85,60,34,80,54,63,32,55,44,74,60,79,91,54,17,25,48,55,71,62,55,50,37,63,50,35,73,64,40,45,46,43,34,25,39,52,87,62,73,70,41,78,54,98,92,38,61,30,42,49,8,46,68,46,65,72,60,45,54,60,5,44,53,46,4,38,60,35,20,43,36,79,66,90,50,72,68,29,55,49,34,30,60,55,49,54,62,82,68,48,60,68,87,44,87,34,44,26,77,38,65,58,72,93,46,36,71,64,43,21,49,46,14,10,32,35,20,16,42,44,27,47,77,70,71,36,38,64,40,88,65,80,54,36,59,56,29,35,60,73,65,55,88,70,100,65,91,129